Protein AF-A0A445H5F7-F1 (afdb_monomer)

Radius of gyration: 18.72 Å; Cα contacts (8 Å, |Δi|>4): 27; chains: 1; bounding box: 41×37×52 Å

Secondary structure (DSSP, 8-state):
----PPPHHHHHHHHHHHHHHHHHHT--HHHHHHHHTTS-SSS-HHHHHHHHHHHHHHHHHHHHHHHHHHHHHHHGGG--SSGGGG--SSHHHHHHHHHHHHHHHHHH--

pLDDT: mean 87.67, std 9.64, range [40.53, 96.12]

Foldseek 3Di:
DDPPDDDPVVVVVVVVVVVVVVVVVPPPVVVLVVQLVVDDPPPPSCVVSVVVVVVVVVVVVVVCCVVVVVQCVVQPPNRDPPNLVVDDPPPVVSVVVVVVVVVVVVVVPD

Mean predicted aligned error: 6.26 Å

Sequence (110 aa):
MTETKLPAEDKLLRVFIGLGNIALACTYATVIYDIMDTLKSHPSENKQMKRANVLGVTAMAILFLLCSGLGYAAFGDNTPGNILTGFTEPFWLVALGNGFIVIHMIGAYQ

Structure (mmCIF, N/CA/C/O backbone):
data_AF-A0A445H5F7-F1
#
_entry.id   AF-A0A445H5F7-F1
#
loop_
_atom_site.group_PDB
_atom_site.id
_atom_site.type_symbol
_atom_site.label_atom_id
_atom_site.label_alt_id
_atom_site.label_comp_id
_atom_site.label_asym_id
_atom_site.label_entity_id
_atom_site.label_seq_id
_atom_site.pdbx_PDB_ins_code
_atom_site.Cartn_x
_atom_site.Cartn_y
_atom_site.Cartn_z
_atom_site.occupancy
_atom_site.B_iso_or_equiv
_atom_site.auth_seq_id
_atom_site.auth_comp_id
_atom_site.auth_asym_id
_atom_site.auth_atom_id
_atom_site.pdbx_PDB_model_num
ATOM 1 N N . MET A 1 1 ? 19.176 1.677 -26.289 1.00 40.53 1 MET A N 1
ATOM 2 C CA . MET A 1 1 ? 18.502 1.731 -24.976 1.00 40.53 1 MET A CA 1
ATOM 3 C C . MET A 1 1 ? 18.659 3.145 -24.449 1.00 40.53 1 MET A C 1
ATOM 5 O O . MET A 1 1 ? 19.674 3.465 -23.852 1.00 40.53 1 MET A O 1
ATOM 9 N N . THR A 1 2 ? 17.736 4.026 -24.812 1.00 41.97 2 THR A N 1
ATOM 10 C CA . THR A 1 2 ? 17.725 5.428 -24.388 1.00 41.97 2 THR A CA 1
ATOM 11 C C . THR A 1 2 ? 16.964 5.505 -23.070 1.00 41.97 2 THR A C 1
ATOM 13 O O . THR A 1 2 ? 15.775 5.204 -23.042 1.00 41.97 2 THR A O 1
ATOM 16 N N . GLU A 1 3 ? 17.638 5.877 -21.979 1.00 50.19 3 GLU A N 1
ATOM 17 C CA . GLU A 1 3 ? 16.968 6.318 -20.752 1.00 50.19 3 GLU A CA 1
ATOM 18 C C . GLU A 1 3 ? 16.185 7.602 -21.055 1.00 50.19 3 GLU A C 1
ATOM 20 O O . GLU A 1 3 ? 16.704 8.716 -20.959 1.00 50.19 3 GLU A 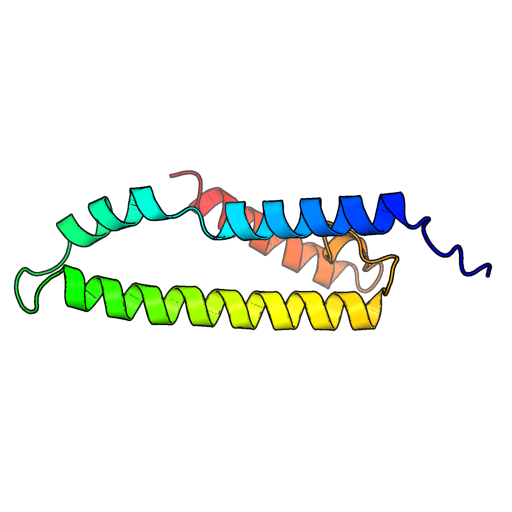O 1
ATOM 25 N N . THR A 1 4 ? 14.929 7.470 -21.472 1.00 56.12 4 THR A N 1
ATOM 26 C CA . THR A 1 4 ? 14.018 8.608 -21.577 1.00 56.12 4 THR A CA 1
ATOM 27 C C . THR A 1 4 ? 13.609 9.015 -20.168 1.00 56.12 4 THR A C 1
ATOM 29 O O . THR A 1 4 ? 12.644 8.490 -19.614 1.00 56.12 4 THR A O 1
ATOM 32 N N . LYS A 1 5 ? 14.365 9.937 -19.563 1.00 64.00 5 LYS A N 1
ATOM 33 C CA . LYS A 1 5 ? 13.941 10.624 -18.340 1.00 64.00 5 LYS A CA 1
ATOM 34 C C . LYS A 1 5 ? 12.583 11.273 -18.603 1.00 64.00 5 LYS A C 1
ATOM 36 O O . LYS A 1 5 ? 12.474 12.115 -19.489 1.00 64.00 5 LYS A O 1
ATOM 41 N N . LEU A 1 6 ? 11.566 10.869 -17.842 1.00 72.62 6 LEU A N 1
ATOM 42 C CA . LEU A 1 6 ? 10.246 11.497 -17.900 1.00 72.62 6 LEU A CA 1
ATOM 43 C C . LEU A 1 6 ? 10.376 12.998 -17.603 1.00 72.62 6 LEU A C 1
ATOM 45 O O . LEU A 1 6 ? 11.144 13.357 -16.696 1.00 72.62 6 LEU A O 1
ATOM 49 N N . PRO A 1 7 ? 9.642 13.860 -18.325 1.00 84.38 7 PRO A N 1
ATOM 50 C CA . PRO A 1 7 ? 9.642 15.288 -18.057 1.00 84.38 7 PRO A CA 1
ATOM 51 C C . PRO A 1 7 ? 9.084 15.568 -16.650 1.00 84.38 7 PRO A C 1
ATOM 53 O O . PRO A 1 7 ? 8.383 14.746 -16.049 1.00 84.38 7 PRO A O 1
ATOM 56 N N . ALA A 1 8 ? 9.476 16.700 -16.066 1.00 86.44 8 ALA A N 1
ATOM 57 C CA . ALA A 1 8 ? 9.227 16.985 -14.652 1.00 86.44 8 ALA A CA 1
ATOM 58 C C . ALA A 1 8 ? 7.725 17.070 -14.329 1.00 86.44 8 ALA A C 1
ATOM 60 O O . ALA A 1 8 ? 7.296 16.603 -13.272 1.00 86.44 8 ALA A O 1
ATOM 61 N N . GLU A 1 9 ? 6.926 17.601 -15.254 1.00 89.62 9 GLU A N 1
ATOM 62 C CA . GLU A 1 9 ? 5.469 17.656 -15.163 1.00 89.62 9 GLU A CA 1
ATOM 63 C C . GLU A 1 9 ? 4.831 16.264 -15.062 1.00 89.62 9 GLU A C 1
ATOM 65 O O . GLU A 1 9 ? 3.975 16.050 -14.204 1.00 89.62 9 GLU A O 1
ATOM 70 N N . ASP A 1 10 ? 5.309 15.286 -15.833 1.00 87.56 10 ASP A N 1
ATOM 71 C CA . ASP A 1 10 ? 4.795 13.914 -15.794 1.00 87.56 10 ASP A CA 1
ATOM 72 C C . ASP A 1 10 ? 5.123 13.238 -14.466 1.00 87.56 10 ASP A C 1
ATOM 74 O O . ASP A 1 10 ? 4.304 12.502 -13.912 1.00 87.56 10 ASP A O 1
ATOM 78 N N . LYS A 1 11 ? 6.316 13.500 -13.918 1.00 85.44 11 LYS A N 1
ATOM 79 C CA . LYS A 1 11 ? 6.701 12.989 -12.596 1.00 85.44 11 LYS A CA 1
ATOM 80 C C . LYS A 1 11 ? 5.804 13.565 -11.503 1.00 85.44 11 LYS A C 1
ATOM 82 O O . LYS A 1 11 ? 5.334 12.810 -10.655 1.00 85.44 11 LYS A O 1
ATOM 87 N N . LEU A 1 12 ? 5.518 14.867 -11.546 1.00 92.62 12 LEU A N 1
ATOM 88 C CA . LEU A 1 12 ? 4.607 15.518 -10.599 1.00 92.62 12 LEU A CA 1
ATOM 89 C C . LEU A 1 12 ? 3.189 14.948 -10.697 1.00 92.62 12 LEU A C 1
ATOM 91 O O . LEU A 1 12 ? 2.604 14.582 -9.679 1.00 92.62 12 LEU A O 1
ATOM 95 N N . LEU A 1 13 ? 2.656 14.798 -11.911 1.00 92.12 13 LEU A N 1
ATOM 96 C CA . LEU A 1 13 ? 1.338 14.198 -12.127 1.00 92.12 13 LEU A CA 1
ATOM 97 C C . LEU A 1 13 ? 1.276 12.753 -11.617 1.00 92.12 13 LEU A C 1
ATOM 99 O O . LEU A 1 13 ? 0.317 12.384 -10.941 1.00 92.12 13 LEU A O 1
ATOM 103 N N . ARG A 1 14 ? 2.317 11.947 -11.857 1.00 88.56 14 ARG A N 1
ATOM 104 C CA . ARG A 1 14 ? 2.409 10.573 -11.334 1.00 88.56 14 ARG A CA 1
ATOM 105 C C . ARG A 1 14 ? 2.433 10.524 -9.807 1.00 88.56 14 ARG A C 1
ATOM 107 O O . ARG A 1 14 ? 1.831 9.618 -9.237 1.00 88.56 14 ARG A O 1
ATOM 114 N N . VAL A 1 15 ? 3.058 11.498 -9.141 1.00 91.12 15 VAL A N 1
ATOM 115 C CA . VAL A 1 15 ? 2.994 11.618 -7.674 1.00 91.12 15 VAL A CA 1
ATOM 116 C C . VAL A 1 15 ? 1.557 11.868 -7.215 1.00 91.12 15 VAL A C 1
ATOM 118 O O . VAL A 1 15 ? 1.089 11.180 -6.311 1.00 91.12 15 VAL A O 1
ATOM 121 N N . PHE A 1 16 ? 0.821 12.779 -7.859 1.00 94.75 16 PHE A N 1
ATOM 122 C CA . PHE A 1 16 ? -0.588 13.022 -7.521 1.00 94.75 16 PHE A CA 1
ATOM 123 C C . PHE A 1 16 ? -1.479 11.801 -7.770 1.00 94.75 16 PHE A C 1
ATOM 125 O O . PHE A 1 16 ? -2.324 11.492 -6.933 1.00 94.75 16 PHE A O 1
ATOM 132 N N . ILE A 1 17 ? -1.262 11.072 -8.868 1.00 92.75 17 ILE A N 1
ATOM 133 C CA . ILE A 1 17 ? -1.960 9.806 -9.141 1.00 92.75 17 ILE A CA 1
ATOM 134 C C . ILE A 1 17 ? -1.661 8.786 -8.035 1.00 92.75 17 ILE A C 1
ATOM 136 O O . ILE A 1 17 ? -2.579 8.160 -7.510 1.00 92.75 17 ILE A O 1
ATOM 140 N N . GLY A 1 18 ? -0.394 8.657 -7.632 1.00 91.25 18 GLY A N 1
ATOM 141 C CA . GLY A 1 18 ? 0.008 7.795 -6.520 1.00 91.25 18 GLY A CA 1
ATOM 142 C C . GLY A 1 18 ? -0.692 8.163 -5.209 1.00 91.25 18 GLY A C 1
ATOM 143 O O . GLY A 1 18 ? -1.237 7.290 -4.538 1.00 91.25 18 GLY A O 1
ATOM 144 N N . LEU A 1 19 ? -0.753 9.456 -4.875 1.00 92.94 19 LEU A N 1
ATOM 145 C CA . LEU A 1 19 ? -1.475 9.950 -3.698 1.00 92.94 19 LEU A CA 1
ATOM 146 C C . LEU A 1 19 ? -2.980 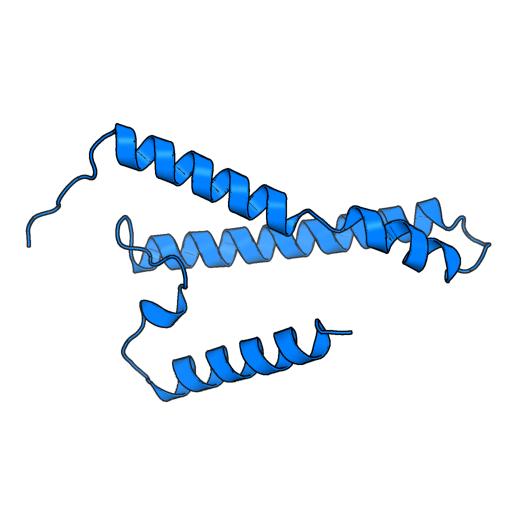9.659 -3.776 1.00 92.94 19 LEU A C 1
ATOM 148 O O . LEU A 1 19 ? -3.566 9.233 -2.782 1.00 92.94 19 LEU A O 1
ATOM 152 N N . GLY A 1 20 ? -3.594 9.833 -4.950 1.00 93.94 20 GLY A N 1
ATOM 153 C CA . GLY A 1 20 ? -4.997 9.491 -5.191 1.00 93.94 20 GLY A CA 1
ATOM 154 C C . GLY A 1 20 ? -5.282 8.003 -4.976 1.00 93.94 20 GLY A C 1
ATOM 155 O O . GLY A 1 20 ? -6.250 7.654 -4.302 1.00 93.94 20 GLY A O 1
ATOM 156 N N . ASN A 1 21 ? -4.397 7.126 -5.457 1.00 91.12 21 ASN A N 1
ATOM 157 C CA . ASN A 1 21 ? -4.510 5.681 -5.250 1.00 91.12 21 ASN A CA 1
ATOM 158 C C . ASN A 1 21 ? -4.406 5.300 -3.764 1.00 91.12 21 ASN A C 1
ATOM 160 O O . ASN A 1 21 ? -5.175 4.464 -3.292 1.00 91.12 21 ASN A O 1
ATOM 164 N N . ILE A 1 22 ? -3.502 5.935 -3.006 1.00 90.81 22 ILE A N 1
ATOM 165 C CA . ILE A 1 22 ? -3.387 5.718 -1.553 1.00 90.81 22 ILE A CA 1
ATOM 166 C C . ILE A 1 22 ? -4.656 6.193 -0.834 1.00 90.81 22 ILE A C 1
ATOM 168 O O . ILE A 1 22 ? -5.174 5.487 0.031 1.00 90.81 22 ILE A O 1
ATOM 172 N N . ALA A 1 23 ? -5.177 7.370 -1.193 1.00 91.62 23 ALA A N 1
ATOM 173 C CA . ALA A 1 23 ? -6.402 7.905 -0.603 1.00 91.62 23 ALA A CA 1
ATOM 174 C C . ALA A 1 23 ? -7.605 6.980 -0.851 1.00 91.62 23 ALA A C 1
ATOM 176 O O . ALA A 1 23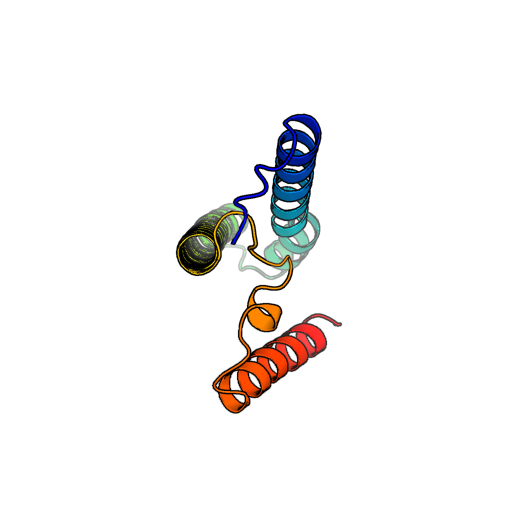 ? -8.353 6.682 0.081 1.00 91.62 23 ALA A O 1
ATOM 177 N N . LEU A 1 24 ? -7.746 6.465 -2.078 1.00 88.88 24 LEU A N 1
ATOM 178 C CA . LEU A 1 24 ? -8.791 5.504 -2.424 1.00 88.88 24 LEU A CA 1
ATOM 179 C C . LEU A 1 24 ? -8.659 4.211 -1.609 1.00 88.88 24 LEU A C 1
ATOM 181 O O . LEU A 1 24 ? -9.646 3.746 -1.046 1.00 88.88 24 LEU A O 1
ATOM 185 N N . ALA A 1 25 ? -7.445 3.671 -1.467 1.00 88.56 25 ALA A N 1
ATOM 186 C CA . ALA A 1 25 ? -7.214 2.449 -0.695 1.00 88.56 25 ALA A CA 1
ATOM 187 C C . ALA A 1 25 ? -7.527 2.600 0.807 1.00 88.56 25 ALA A C 1
ATOM 189 O O . ALA A 1 25 ? -7.890 1.632 1.470 1.00 88.56 25 ALA A O 1
ATOM 190 N N . CYS A 1 26 ? -7.435 3.816 1.350 1.00 87.31 26 CYS A N 1
ATOM 191 C CA . CYS A 1 26 ? -7.803 4.124 2.733 1.00 87.31 26 CYS A CA 1
ATOM 192 C C . CYS A 1 26 ? -9.304 4.422 2.926 1.00 87.31 26 CYS A C 1
ATOM 194 O O . CYS A 1 26 ? -9.717 4.786 4.030 1.00 87.31 26 CYS A O 1
ATOM 196 N N . THR A 1 27 ? -10.135 4.276 1.891 1.00 87.69 27 THR A N 1
ATOM 197 C CA . THR A 1 27 ? -11.577 4.542 1.972 1.00 87.69 27 THR A CA 1
ATOM 198 C C . THR A 1 27 ? -12.327 3.309 2.482 1.00 87.69 27 THR A C 1
ATOM 200 O O . THR A 1 27 ? -12.818 2.498 1.709 1.00 87.69 27 THR A O 1
ATOM 203 N N . TYR A 1 28 ? -12.422 3.167 3.805 1.00 84.19 28 TYR A N 1
ATOM 204 C CA . TYR A 1 28 ? -13.215 2.112 4.468 1.00 84.19 28 TYR A CA 1
ATOM 205 C C . TYR A 1 28 ? -14.079 2.651 5.620 1.00 84.19 28 TYR A C 1
ATOM 207 O O . TYR A 1 28 ? -14.703 1.884 6.349 1.00 84.19 28 TYR A O 1
ATOM 215 N N . ALA A 1 29 ? -14.124 3.977 5.793 1.00 82.06 29 ALA A N 1
ATOM 216 C CA . ALA A 1 29 ? -14.754 4.633 6.938 1.00 82.06 29 ALA A CA 1
ATOM 217 C C . ALA A 1 29 ? -16.249 4.313 7.093 1.00 82.06 29 ALA A C 1
ATOM 219 O O . ALA A 1 29 ? -16.736 4.240 8.217 1.00 82.06 29 ALA A O 1
ATOM 220 N N . THR A 1 30 ? -16.963 4.095 5.985 1.00 83.62 30 THR A N 1
ATOM 221 C CA . THR A 1 30 ? -18.390 3.742 5.997 1.00 83.62 30 THR A CA 1
ATOM 222 C C . THR A 1 30 ? -18.630 2.386 6.658 1.00 83.62 30 THR A C 1
ATOM 224 O O . THR A 1 30 ? -19.503 2.271 7.507 1.00 83.62 30 THR A O 1
ATOM 227 N N . VAL A 1 31 ? -17.781 1.401 6.362 1.00 88.62 31 VAL A N 1
ATOM 228 C CA . VAL A 1 31 ? -17.894 0.024 6.870 1.00 88.62 31 VAL A CA 1
ATOM 229 C C . VAL A 1 31 ? -17.514 -0.081 8.355 1.00 88.62 31 VAL A C 1
ATOM 231 O O . VAL A 1 31 ? -17.932 -1.007 9.043 1.00 88.62 31 VAL A O 1
ATOM 234 N N . ILE A 1 32 ? -16.740 0.871 8.896 1.00 88.81 32 ILE A N 1
ATOM 235 C CA . ILE A 1 32 ? -16.335 0.852 10.315 1.00 88.81 32 ILE A CA 1
ATOM 236 C C . ILE A 1 32 ? -17.557 0.869 11.239 1.00 88.81 32 ILE A C 1
ATOM 238 O O . ILE A 1 32 ? -17.542 0.174 12.253 1.00 88.81 32 ILE A O 1
ATOM 242 N N . TYR A 1 33 ? -18.585 1.656 10.908 1.00 88.94 33 TYR A N 1
ATOM 243 C CA . TYR A 1 33 ? -19.795 1.766 11.725 1.00 88.94 33 TYR A CA 1
ATOM 244 C C . TYR A 1 33 ? -20.594 0.464 11.720 1.00 88.94 33 TYR A C 1
ATOM 246 O O . TYR A 1 33 ? -20.886 -0.054 12.794 1.00 88.94 33 TYR A O 1
ATOM 254 N N . ASP A 1 34 ? -20.799 -0.131 10.546 1.00 90.94 34 ASP A N 1
ATOM 255 C CA . ASP A 1 34 ? -21.486 -1.420 10.423 1.00 90.94 34 ASP A CA 1
ATOM 256 C C . ASP A 1 34 ? -20.760 -2.530 11.199 1.00 90.94 34 ASP A C 1
ATOM 258 O O . ASP A 1 34 ? -21.390 -3.358 11.851 1.00 90.94 34 ASP A O 1
ATOM 262 N N . ILE A 1 35 ? -19.419 -2.537 11.192 1.00 90.81 35 ILE A N 1
ATOM 263 C CA . ILE 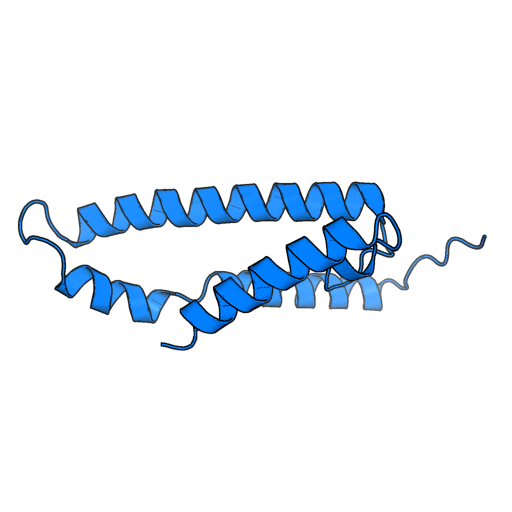A 1 35 ? -18.650 -3.500 11.991 1.00 90.81 35 ILE A CA 1
ATOM 264 C C . ILE A 1 35 ? -18.812 -3.215 13.490 1.00 90.81 35 ILE A C 1
ATOM 266 O O . ILE A 1 35 ? -18.981 -4.166 14.255 1.00 90.81 35 ILE A O 1
ATOM 270 N N . MET A 1 36 ? -18.768 -1.948 13.928 1.00 91.19 36 MET A N 1
ATOM 271 C CA . MET A 1 36 ? -18.955 -1.590 15.345 1.00 91.19 36 MET A CA 1
ATOM 272 C C . MET A 1 36 ? -20.278 -2.108 15.893 1.00 91.19 36 MET A C 1
ATOM 274 O O . MET A 1 36 ? -20.272 -2.682 16.979 1.00 91.19 36 MET A O 1
ATOM 278 N N . ASP A 1 37 ? -21.351 -2.002 15.110 1.00 91.56 37 ASP A N 1
ATOM 279 C CA . ASP A 1 37 ? -22.693 -2.443 15.498 1.00 91.56 37 ASP A CA 1
ATOM 280 C C . ASP A 1 37 ? -22.794 -3.969 15.706 1.00 91.56 37 ASP A C 1
ATOM 282 O O . ASP A 1 37 ? -23.722 -4.457 16.352 1.00 91.56 37 ASP A O 1
ATOM 286 N N . THR A 1 38 ? -21.824 -4.747 15.206 1.00 92.81 38 THR A N 1
ATOM 287 C CA . THR A 1 38 ? -21.753 -6.208 15.413 1.00 92.81 38 THR A CA 1
ATOM 288 C C . THR A 1 38 ? -20.883 -6.631 16.598 1.00 92.81 38 THR A C 1
ATOM 290 O O . THR A 1 38 ? -20.866 -7.809 16.976 1.00 92.81 38 THR A O 1
ATOM 293 N N . LEU A 1 39 ? -20.119 -5.707 17.186 1.00 93.12 39 LEU A N 1
ATOM 294 C CA . LEU A 1 39 ? -19.190 -6.023 18.263 1.00 93.12 39 LEU A CA 1
ATOM 295 C C . LEU A 1 39 ? -19.909 -6.177 19.607 1.00 93.12 39 LEU A C 1
ATOM 297 O O . LEU A 1 39 ? -20.983 -5.648 19.861 1.00 93.12 39 LEU A O 1
ATOM 301 N N . LYS A 1 40 ? -19.287 -6.928 20.520 1.00 87.94 40 LYS A N 1
ATOM 302 C CA . LYS A 1 40 ? -19.795 -7.042 21.892 1.00 87.94 40 LYS A CA 1
ATOM 303 C C . LYS A 1 40 ? -19.639 -5.704 22.611 1.00 87.94 40 LYS A C 1
ATOM 305 O O . LYS A 1 40 ? -18.562 -5.115 22.564 1.00 87.94 40 LYS A O 1
ATOM 310 N N . SER A 1 41 ? -20.647 -5.325 23.394 1.00 84.94 41 SER A N 1
ATOM 311 C CA . SER A 1 41 ? -20.661 -4.084 24.183 1.00 84.94 41 SER A CA 1
ATOM 312 C C . SER A 1 41 ? -19.537 -3.982 25.226 1.00 84.94 41 SER A C 1
ATOM 314 O O . SER A 1 41 ? -19.174 -2.881 25.646 1.00 84.94 41 SER A O 1
ATOM 316 N N . HIS A 1 42 ? -18.959 -5.116 25.644 1.00 86.31 42 HIS A N 1
ATOM 317 C CA . HIS A 1 42 ? -17.833 -5.157 26.572 1.00 86.31 42 HIS A CA 1
ATOM 318 C C . HIS A 1 42 ? -16.668 -6.003 26.022 1.00 86.31 42 HIS A C 1
ATOM 320 O O . HIS A 1 42 ? -16.861 -7.193 25.755 1.00 86.31 42 HIS A O 1
ATOM 326 N N . PRO A 1 43 ? -15.433 -5.463 25.924 1.00 84.12 43 PRO A N 1
ATOM 327 C CA . PRO A 1 43 ? -15.039 -4.061 26.144 1.00 84.12 43 PRO A CA 1
ATOM 328 C C . PRO A 1 43 ? -15.626 -3.124 25.072 1.00 84.12 43 PRO A C 1
ATOM 330 O O . PRO A 1 43 ? -16.125 -3.599 24.065 1.00 84.12 43 PRO A O 1
ATOM 333 N N . SER A 1 44 ? -15.539 -1.803 25.253 1.00 90.94 44 SER A N 1
ATOM 334 C CA . SER A 1 44 ? -16.155 -0.840 24.325 1.00 90.94 44 SER A CA 1
ATOM 335 C C . SER A 1 44 ? -15.789 -1.084 22.851 1.00 90.94 44 SER A C 1
ATOM 337 O O . SER A 1 44 ? -14.622 -1.302 22.507 1.00 90.94 44 SER A O 1
ATOM 339 N N . GLU A 1 45 ? -16.789 -1.020 21.974 1.00 89.88 45 GLU A N 1
ATOM 340 C CA . GLU A 1 45 ? -16.684 -1.309 20.534 1.00 89.88 45 GLU A CA 1
ATOM 341 C C . GLU A 1 45 ? -15.622 -0.426 19.870 1.00 89.88 45 GLU A C 1
ATOM 343 O O . GLU A 1 45 ? -14.765 -0.916 19.137 1.00 89.88 45 GLU A O 1
ATOM 348 N N . ASN A 1 46 ? -15.559 0.854 20.253 1.00 88.62 46 ASN A N 1
ATOM 349 C CA . ASN A 1 46 ? -14.536 1.792 19.785 1.00 88.62 46 ASN A CA 1
ATOM 350 C C . ASN A 1 46 ? -13.095 1.343 20.103 1.00 88.62 46 ASN A C 1
ATOM 352 O O . ASN A 1 46 ? -12.171 1.613 19.337 1.00 88.62 46 ASN A O 1
ATOM 356 N N . LYS A 1 47 ? -12.871 0.634 21.215 1.00 90.38 47 LYS A N 1
ATOM 357 C CA . LYS A 1 47 ? -11.550 0.165 21.644 1.00 90.38 47 LYS A CA 1
ATOM 358 C C . LYS A 1 47 ? -11.161 -1.090 20.879 1.00 90.38 47 LYS A C 1
ATOM 360 O O . LYS A 1 47 ? -9.991 -1.243 20.525 1.00 90.38 47 LYS A O 1
ATOM 365 N N . GLN A 1 48 ? -12.132 -1.964 20.627 1.00 93.31 48 GLN A N 1
ATOM 366 C CA . GLN A 1 48 ? -11.961 -3.147 19.789 1.00 93.31 48 GLN A CA 1
ATOM 367 C C . GLN A 1 48 ? -11.680 -2.733 18.340 1.00 93.31 48 GLN A C 1
ATOM 369 O O . GLN A 1 48 ? -10.634 -3.100 17.802 1.00 93.31 48 GLN A O 1
ATOM 374 N N . MET A 1 49 ? -12.512 -1.860 17.764 1.00 93.44 49 MET A N 1
ATOM 375 C CA . MET A 1 49 ? -12.306 -1.345 16.412 1.00 93.44 49 MET A CA 1
ATOM 376 C C . MET A 1 49 ? -11.027 -0.551 16.261 1.00 93.44 49 MET A C 1
ATOM 378 O O . MET A 1 49 ? -10.326 -0.745 15.279 1.00 93.44 49 MET A O 1
ATOM 382 N N . LYS A 1 50 ? -10.645 0.292 17.226 1.00 91.50 50 LYS A N 1
ATOM 383 C CA . LYS A 1 50 ? -9.370 1.017 17.138 1.00 91.50 50 LYS A CA 1
ATOM 384 C C . LYS A 1 50 ? -8.181 0.060 17.027 1.00 91.50 50 LYS A C 1
ATOM 386 O O . LYS A 1 50 ? -7.265 0.321 16.255 1.00 91.50 50 LYS A O 1
ATOM 391 N N . ARG A 1 51 ? -8.183 -1.042 17.785 1.00 92.12 51 ARG A N 1
ATOM 392 C CA . ARG A 1 51 ? -7.123 -2.061 17.709 1.00 92.12 51 ARG A CA 1
ATOM 393 C C . ARG A 1 51 ? -7.136 -2.786 16.369 1.00 92.12 51 ARG A C 1
ATOM 395 O O . ARG A 1 51 ? -6.079 -2.901 15.756 1.00 92.12 51 ARG A O 1
ATOM 402 N N . ALA A 1 52 ? -8.310 -3.228 15.921 1.00 92.50 52 ALA A N 1
ATOM 403 C CA . ALA A 1 52 ? -8.471 -3.869 14.619 1.00 92.50 52 ALA A CA 1
ATOM 404 C C . ALA A 1 52 ? -8.007 -2.942 13.486 1.00 92.50 52 ALA A C 1
ATOM 406 O O . ALA A 1 52 ? -7.238 -3.359 12.626 1.00 92.50 52 ALA A O 1
ATOM 407 N N . ASN A 1 53 ? -8.383 -1.665 13.552 1.00 93.19 53 ASN A N 1
ATOM 408 C CA . ASN A 1 53 ? -8.031 -0.664 12.561 1.00 93.19 53 ASN A CA 1
ATOM 409 C C . ASN A 1 53 ? -6.527 -0.399 12.501 1.00 93.19 53 ASN A C 1
ATOM 411 O O . ASN A 1 53 ? -5.942 -0.408 11.425 1.00 93.19 53 ASN A O 1
ATOM 415 N N . VAL A 1 54 ? -5.881 -0.196 13.654 1.00 94.31 54 VAL A N 1
ATOM 416 C CA . VAL A 1 54 ? -4.427 0.014 13.701 1.00 94.31 54 VAL A CA 1
ATOM 417 C C . VAL A 1 54 ? -3.700 -1.186 13.099 1.00 94.31 54 VAL A C 1
ATOM 419 O O . VAL A 1 54 ? -2.845 -1.002 12.241 1.00 94.31 54 VAL A O 1
ATOM 422 N N . LEU A 1 55 ? -4.071 -2.411 13.482 1.00 95.38 55 LEU A N 1
ATOM 423 C CA . LEU A 1 55 ? -3.451 -3.617 12.929 1.00 95.38 55 LEU A CA 1
ATOM 424 C C . LEU A 1 55 ? -3.691 -3.752 11.420 1.00 95.38 55 LEU A C 1
ATOM 426 O O . LEU A 1 55 ? -2.743 -4.004 10.679 1.00 95.38 55 LEU A O 1
ATOM 430 N N . GLY A 1 56 ? -4.930 -3.547 10.966 1.00 93.25 56 GLY A N 1
ATOM 431 C CA . GLY A 1 56 ? -5.305 -3.659 9.557 1.00 93.25 56 GLY A CA 1
ATOM 432 C C . GLY A 1 56 ? -4.587 -2.639 8.676 1.00 93.25 56 GLY A C 1
ATOM 433 O O . GLY A 1 56 ? -3.948 -3.011 7.695 1.00 93.25 56 GLY A O 1
ATOM 434 N N . VAL A 1 57 ? -4.614 -1.361 9.061 1.00 92.44 57 VAL A N 1
ATOM 435 C CA . VAL A 1 57 ? -3.965 -0.280 8.303 1.00 92.44 57 VAL A CA 1
ATOM 436 C C . VAL A 1 57 ? -2.448 -0.432 8.310 1.00 92.44 57 VAL A C 1
ATOM 438 O O . VAL A 1 57 ? -1.816 -0.240 7.273 1.00 92.44 57 VAL A O 1
ATOM 441 N N . THR A 1 58 ? -1.840 -0.810 9.440 1.00 94.69 58 THR A N 1
ATOM 442 C CA . THR A 1 58 ? -0.392 -1.050 9.495 1.00 94.69 58 THR A CA 1
ATOM 443 C C . THR A 1 58 ? 0.015 -2.223 8.604 1.00 94.69 58 THR A C 1
ATOM 445 O O . THR A 1 58 ? 0.978 -2.095 7.850 1.00 94.69 58 THR A O 1
ATOM 448 N N . ALA A 1 59 ? -0.724 -3.336 8.631 1.00 95.38 59 ALA A N 1
ATOM 449 C CA . ALA A 1 59 ? -0.454 -4.476 7.756 1.00 95.38 59 ALA A CA 1
ATOM 450 C C . ALA A 1 59 ? -0.593 -4.101 6.269 1.00 95.38 59 ALA A C 1
ATOM 452 O O . ALA A 1 59 ? 0.309 -4.387 5.482 1.00 95.38 59 ALA A O 1
ATOM 453 N N . MET A 1 60 ? -1.669 -3.397 5.900 1.00 93.75 60 MET A N 1
ATOM 454 C CA . MET A 1 60 ? -1.887 -2.894 4.540 1.00 93.75 60 MET A CA 1
ATOM 455 C C . MET A 1 60 ? -0.739 -1.986 4.081 1.00 93.75 60 MET A C 1
ATOM 457 O O . MET A 1 60 ? -0.191 -2.187 3.000 1.00 93.75 60 MET A O 1
ATOM 461 N N . ALA A 1 61 ? -0.331 -1.026 4.914 1.00 93.56 61 ALA A N 1
ATOM 462 C CA . ALA A 1 61 ? 0.745 -0.095 4.590 1.00 93.56 61 ALA A CA 1
ATOM 463 C C . ALA A 1 61 ? 2.081 -0.816 4.356 1.00 93.56 61 ALA A C 1
ATOM 465 O O . ALA A 1 61 ? 2.770 -0.524 3.381 1.00 93.56 61 ALA A O 1
ATOM 466 N N . ILE A 1 62 ? 2.431 -1.786 5.209 1.00 96.12 62 ILE A N 1
ATOM 467 C CA . ILE A 1 62 ? 3.655 -2.583 5.048 1.00 96.12 62 ILE A CA 1
ATOM 468 C C . ILE A 1 62 ? 3.607 -3.372 3.738 1.00 96.12 62 ILE A C 1
ATOM 470 O O . ILE A 1 62 ? 4.560 -3.318 2.963 1.00 96.12 62 ILE A O 1
ATOM 474 N N . LEU A 1 63 ? 2.502 -4.066 3.455 1.00 93.50 63 LEU A N 1
ATOM 475 C CA . LEU A 1 63 ? 2.358 -4.847 2.225 1.00 93.50 63 LEU A CA 1
ATOM 476 C C . LEU A 1 63 ? 2.448 -3.968 0.973 1.00 93.50 63 LEU A C 1
ATOM 478 O O . LEU A 1 63 ? 3.136 -4.332 0.019 1.00 93.50 63 LEU A O 1
ATOM 482 N N . PHE A 1 64 ? 1.816 -2.794 0.984 1.00 91.50 64 PHE A N 1
ATOM 483 C CA . PHE A 1 64 ? 1.876 -1.853 -0.134 1.00 91.50 64 PHE A CA 1
ATOM 484 C C . PHE A 1 64 ? 3.268 -1.269 -0.329 1.00 91.50 64 PHE A C 1
ATOM 486 O O . PHE A 1 64 ? 3.728 -1.201 -1.467 1.00 91.50 64 PHE A O 1
ATOM 493 N N . LEU A 1 65 ? 3.965 -0.891 0.744 1.00 92.56 65 LEU A N 1
ATOM 494 C CA . LEU A 1 65 ? 5.337 -0.391 0.655 1.00 92.56 65 LEU A CA 1
ATOM 495 C C . LEU A 1 65 ? 6.300 -1.465 0.147 1.00 92.56 65 LEU A C 1
ATOM 497 O O . LEU A 1 65 ? 7.131 -1.168 -0.707 1.00 92.56 65 LEU A O 1
ATOM 501 N N . LEU A 1 66 ? 6.166 -2.709 0.615 1.00 93.88 66 LEU A N 1
ATOM 502 C CA . LEU A 1 66 ? 6.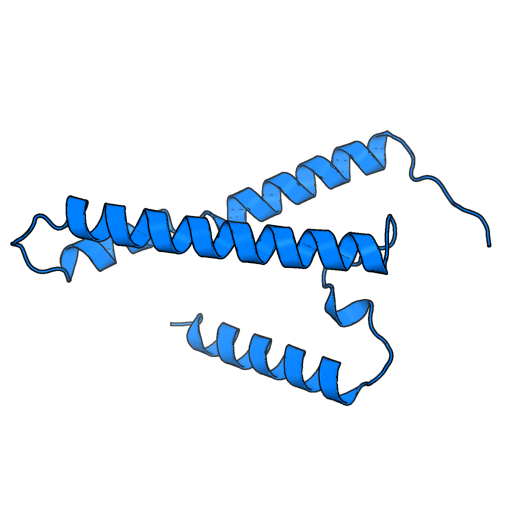982 -3.824 0.134 1.00 93.88 66 LEU A CA 1
ATOM 503 C C . LEU A 1 66 ? 6.712 -4.108 -1.346 1.00 93.88 66 LEU A C 1
ATOM 505 O O . LEU A 1 66 ? 7.653 -4.164 -2.131 1.00 93.88 66 LEU A O 1
ATOM 509 N N . CYS A 1 67 ? 5.445 -4.227 -1.748 1.00 90.44 67 CYS A N 1
ATOM 510 C CA . CYS A 1 67 ? 5.074 -4.472 -3.142 1.00 90.44 67 CYS A CA 1
ATOM 511 C C . CYS A 1 67 ? 5.532 -3.330 -4.063 1.00 90.44 67 CYS A C 1
ATOM 513 O O . CYS A 1 67 ? 6.146 -3.577 -5.099 1.00 90.44 67 CYS A O 1
ATOM 515 N N . SER A 1 68 ? 5.310 -2.078 -3.653 1.00 89.81 68 SER A N 1
ATOM 516 C CA . SER A 1 68 ? 5.714 -0.895 -4.423 1.00 89.81 68 SER A CA 1
ATOM 517 C C . SER A 1 68 ? 7.232 -0.774 -4.519 1.00 89.81 68 SER A C 1
ATOM 519 O O . SER A 1 68 ? 7.757 -0.496 -5.592 1.00 89.81 68 SER A O 1
ATOM 521 N N . GLY A 1 69 ? 7.949 -1.017 -3.416 1.00 92.12 69 GLY A N 1
ATOM 522 C CA . GLY A 1 69 ? 9.408 -0.985 -3.377 1.00 92.12 69 GLY A CA 1
ATOM 523 C C . GLY A 1 69 ? 10.035 -2.074 -4.244 1.00 92.12 69 GLY A C 1
ATOM 524 O O . GLY A 1 69 ? 10.937 -1.785 -5.023 1.00 92.12 69 GLY A O 1
ATOM 525 N N . LEU A 1 70 ? 9.523 -3.307 -4.166 1.00 92.12 70 LEU A N 1
ATOM 526 C CA . LEU A 1 70 ? 9.980 -4.417 -5.006 1.00 92.12 70 LEU A CA 1
ATOM 527 C C . LEU A 1 70 ? 9.636 -4.196 -6.484 1.00 92.12 70 LEU A C 1
ATOM 529 O O . LEU A 1 70 ? 10.478 -4.439 -7.344 1.00 92.12 70 LEU A O 1
ATOM 533 N N . GLY A 1 71 ? 8.438 -3.690 -6.789 1.00 89.88 71 GLY A N 1
ATOM 534 C CA . GLY A 1 71 ? 8.038 -3.351 -8.155 1.00 89.88 71 GLY A CA 1
ATOM 535 C C . GLY A 1 71 ? 8.911 -2.259 -8.762 1.00 89.88 71 GLY A C 1
ATOM 536 O O . GLY A 1 71 ? 9.426 -2.424 -9.866 1.00 89.88 71 GLY A O 1
ATOM 537 N N . TYR A 1 72 ? 9.166 -1.189 -8.008 1.00 89.94 72 TYR A N 1
ATOM 538 C CA . TYR A 1 72 ? 10.073 -0.132 -8.442 1.00 89.94 72 TYR A CA 1
ATOM 539 C C . TYR A 1 72 ? 11.517 -0.631 -8.578 1.00 89.94 72 TYR A C 1
ATOM 541 O O . TYR A 1 72 ? 12.199 -0.262 -9.528 1.00 89.94 72 TYR A O 1
ATOM 549 N N . ALA A 1 73 ? 11.988 -1.510 -7.688 1.00 90.81 73 ALA A N 1
ATOM 550 C CA . ALA A 1 73 ? 13.312 -2.121 -7.810 1.00 90.81 73 ALA A CA 1
ATOM 551 C C . ALA A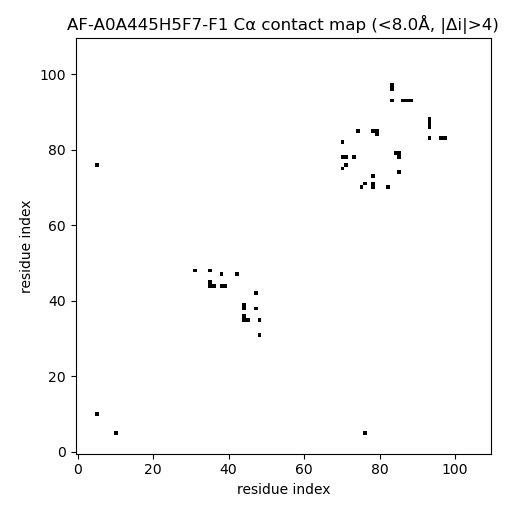 1 73 ? 13.446 -3.005 -9.065 1.00 90.81 73 ALA A C 1
ATOM 553 O O . ALA A 1 73 ? 14.532 -3.088 -9.633 1.00 90.81 73 ALA A O 1
ATOM 554 N N . ALA A 1 74 ? 12.358 -3.642 -9.509 1.00 88.44 74 ALA A N 1
ATOM 555 C CA . ALA A 1 74 ? 12.346 -4.495 -10.695 1.00 88.44 74 ALA A CA 1
ATOM 556 C C . ALA A 1 74 ? 12.210 -3.714 -12.017 1.00 88.44 74 ALA A C 1
ATOM 558 O O . ALA A 1 74 ? 12.835 -4.089 -13.007 1.00 88.44 74 ALA A O 1
ATOM 559 N N . PHE A 1 75 ? 11.409 -2.641 -12.049 1.00 86.88 75 PHE A N 1
ATOM 560 C CA . PHE A 1 75 ? 11.020 -1.960 -13.297 1.00 86.88 75 PHE A CA 1
ATOM 561 C C . PHE A 1 75 ? 11.405 -0.470 -13.376 1.00 86.88 75 PHE A C 1
ATOM 563 O O . PHE A 1 75 ? 11.352 0.124 -14.457 1.00 86.88 75 PHE A O 1
ATOM 570 N N . GLY A 1 76 ? 11.793 0.155 -12.262 1.00 87.88 76 GLY A N 1
ATOM 571 C CA . GLY A 1 76 ? 12.149 1.575 -12.184 1.00 87.88 76 GLY A CA 1
ATOM 572 C C . GLY A 1 76 ? 11.035 2.505 -12.676 1.00 87.88 76 GLY A C 1
ATOM 573 O O . GLY A 1 76 ? 9.850 2.282 -12.414 1.00 87.88 76 GLY A O 1
ATOM 574 N N . ASP A 1 77 ? 11.409 3.528 -13.454 1.00 85.56 77 ASP A N 1
ATOM 575 C CA . ASP A 1 77 ? 10.483 4.507 -14.057 1.00 85.56 77 ASP A CA 1
ATOM 576 C C . ASP A 1 77 ? 9.453 3.866 -15.026 1.00 85.56 77 ASP A C 1
ATOM 578 O O . ASP A 1 77 ? 8.439 4.493 -15.357 1.00 85.56 77 ASP A O 1
ATOM 582 N N . ASN A 1 78 ? 9.679 2.611 -15.443 1.00 85.25 78 ASN A N 1
ATOM 583 C CA . ASN A 1 78 ? 8.797 1.833 -16.319 1.00 85.25 78 ASN A CA 1
ATOM 584 C C . ASN A 1 78 ? 7.830 0.913 -15.553 1.00 85.25 78 ASN A C 1
ATOM 586 O O . ASN A 1 78 ? 7.205 0.047 -16.165 1.00 85.25 78 ASN A O 1
ATOM 590 N N . THR A 1 79 ? 7.704 1.069 -14.230 1.00 87.50 79 THR A N 1
ATOM 591 C CA . THR A 1 79 ? 6.767 0.270 -13.425 1.00 87.50 79 THR A CA 1
ATOM 592 C C . THR A 1 79 ? 5.331 0.448 -13.940 1.00 87.50 79 THR A C 1
ATOM 594 O O . THR A 1 79 ? 4.821 1.573 -13.943 1.00 87.50 79 THR A O 1
ATOM 597 N N . PRO A 1 80 ? 4.655 -0.630 -14.378 1.00 85.75 80 PRO A N 1
ATOM 598 C CA . PRO A 1 80 ? 3.279 -0.545 -14.850 1.00 85.75 80 PRO A CA 1
ATOM 599 C C . PRO A 1 80 ? 2.301 -0.347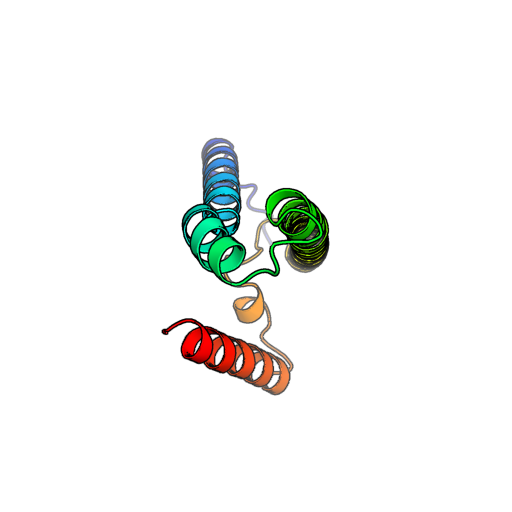 -13.686 1.00 85.75 80 PRO A C 1
ATOM 601 O O . PRO A 1 80 ? 2.543 -0.803 -12.570 1.00 85.75 80 PRO A O 1
ATOM 604 N N . GLY A 1 81 ? 1.156 0.290 -13.955 1.00 83.75 81 GLY A N 1
ATOM 605 C CA . GLY A 1 81 ? 0.116 0.519 -12.940 1.00 83.75 81 GLY A CA 1
ATOM 606 C C . GLY A 1 81 ? -0.483 -0.772 -12.367 1.00 83.75 81 GLY A C 1
ATOM 607 O O . GLY A 1 81 ? -0.836 -0.820 -11.193 1.00 83.75 81 GLY A O 1
ATOM 608 N N . ASN A 1 82 ? -0.540 -1.836 -13.174 1.00 87.56 82 ASN A N 1
ATOM 609 C CA . ASN A 1 82 ? -0.739 -3.201 -12.700 1.00 87.56 82 ASN A CA 1
ATOM 610 C C . ASN A 1 82 ? 0.606 -3.928 -12.762 1.00 87.56 82 ASN A C 1
ATOM 612 O O . ASN A 1 82 ? 1.088 -4.244 -13.846 1.00 87.56 82 ASN A O 1
ATOM 616 N N . ILE A 1 83 ? 1.195 -4.230 -11.607 1.00 86.00 83 ILE A N 1
ATOM 617 C CA . ILE A 1 83 ? 2.520 -4.853 -11.545 1.00 86.00 83 ILE A CA 1
ATOM 618 C C . ILE A 1 83 ? 2.584 -6.194 -12.298 1.00 86.00 83 ILE A C 1
ATOM 620 O O . ILE A 1 83 ? 3.613 -6.522 -12.883 1.00 86.00 83 ILE A O 1
ATOM 624 N N . LEU A 1 84 ? 1.472 -6.940 -12.363 1.00 86.88 84 LEU A N 1
ATOM 625 C CA . LEU A 1 84 ? 1.414 -8.235 -13.045 1.00 86.88 84 LEU A CA 1
ATOM 626 C C . LEU A 1 84 ? 1.594 -8.120 -14.560 1.00 86.88 84 LEU A C 1
ATOM 628 O O . LEU A 1 84 ? 2.060 -9.071 -15.178 1.00 86.88 84 LEU A O 1
ATOM 632 N N . THR A 1 85 ? 1.278 -6.971 -15.164 1.00 86.62 85 THR A N 1
ATOM 633 C CA . THR A 1 85 ? 1.494 -6.764 -16.605 1.00 86.62 85 THR A CA 1
ATOM 634 C C . THR A 1 85 ? 2.953 -6.467 -16.942 1.00 86.62 85 THR A C 1
ATOM 636 O O . THR A 1 85 ? 3.304 -6.430 -18.116 1.00 86.62 85 THR A O 1
ATOM 639 N N . GLY A 1 86 ? 3.800 -6.231 -15.935 1.00 84.62 86 GLY A N 1
ATOM 640 C CA . GLY A 1 86 ? 5.242 -6.052 -16.114 1.00 84.62 86 GLY A CA 1
ATOM 641 C C . GLY A 1 86 ? 6.001 -7.365 -16.294 1.00 84.62 86 GLY A C 1
ATOM 642 O O . GLY A 1 86 ? 7.133 -7.351 -16.767 1.00 84.62 86 GLY A O 1
ATOM 643 N N . PHE A 1 87 ? 5.390 -8.501 -15.945 1.00 85.38 87 PHE A N 1
ATOM 644 C CA . PHE A 1 87 ? 6.020 -9.816 -16.024 1.00 85.38 87 PHE A CA 1
ATOM 645 C C . PHE A 1 87 ? 5.513 -10.595 -17.240 1.00 85.38 87 PHE A C 1
ATOM 647 O O . PHE A 1 87 ? 4.315 -10.830 -17.385 1.00 85.38 87 PHE A O 1
ATOM 654 N N . THR A 1 88 ? 6.433 -11.036 -18.095 1.00 78.06 88 THR A N 1
ATOM 655 C CA . THR A 1 88 ? 6.137 -11.895 -19.254 1.00 78.06 88 THR A CA 1
ATOM 656 C C . THR A 1 88 ? 6.411 -13.373 -18.987 1.00 78.06 88 THR A C 1
ATOM 658 O O . THR A 1 88 ? 5.706 -14.221 -19.531 1.00 78.06 88 THR A O 1
ATOM 661 N N . GLU A 1 89 ? 7.369 -13.705 -18.116 1.00 82.44 89 GLU A N 1
ATOM 662 C CA . GLU A 1 89 ? 7.695 -15.087 -17.755 1.00 82.44 89 GLU A CA 1
ATOM 663 C C . GLU A 1 89 ? 7.979 -15.247 -16.249 1.00 82.44 89 GLU A C 1
ATOM 665 O O . GLU A 1 89 ? 8.588 -14.361 -15.646 1.00 82.44 89 GLU A O 1
ATOM 670 N N . PRO A 1 90 ? 7.579 -16.379 -15.632 1.00 85.50 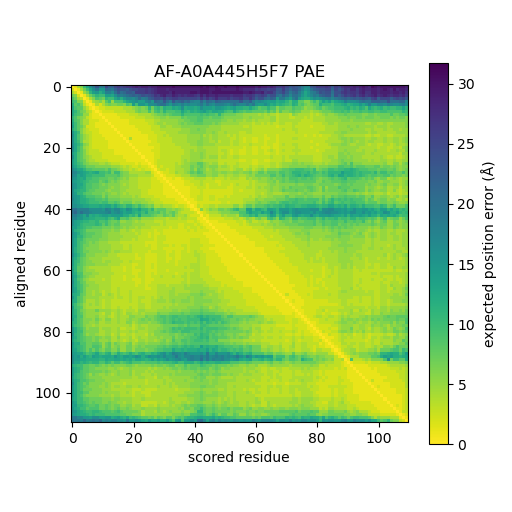90 PRO A N 1
ATOM 671 C CA . PRO A 1 90 ? 6.787 -17.465 -16.212 1.00 85.50 90 PRO A CA 1
ATOM 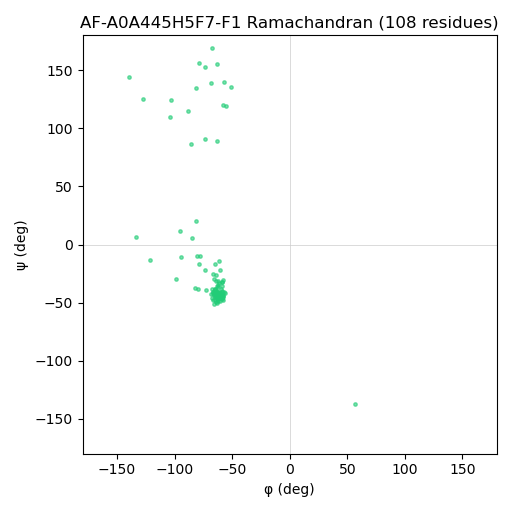672 C C . PRO A 1 90 ? 5.275 -17.155 -16.222 1.00 85.50 90 PRO A C 1
ATOM 674 O O . PRO A 1 90 ? 4.695 -16.746 -15.216 1.00 85.50 90 PRO A O 1
ATOM 677 N N . PHE A 1 91 ? 4.607 -17.424 -17.351 1.00 86.88 91 PHE A N 1
ATOM 678 C CA . PHE A 1 91 ? 3.194 -17.069 -17.574 1.00 86.88 91 PHE A CA 1
ATOM 679 C C . PHE A 1 91 ? 2.216 -17.681 -16.555 1.00 86.88 91 PHE A C 1
ATOM 681 O O . PHE A 1 91 ? 1.248 -17.036 -16.154 1.00 86.88 91 PHE A O 1
ATOM 688 N N . TRP A 1 92 ? 2.468 -18.911 -16.096 1.00 90.88 92 TRP A N 1
ATOM 689 C CA . TRP A 1 92 ? 1.579 -19.600 -15.152 1.00 90.88 92 TRP A CA 1
ATOM 690 C C . TRP A 1 92 ? 1.448 -18.857 -13.815 1.00 90.88 92 TRP A C 1
ATOM 692 O O . TRP A 1 92 ? 0.377 -18.867 -13.209 1.00 90.88 92 TRP A O 1
ATOM 702 N N . LEU A 1 93 ? 2.512 -18.180 -13.371 1.00 90.44 93 LEU A N 1
ATOM 703 C CA . LEU A 1 93 ? 2.519 -17.443 -12.110 1.00 90.44 93 LEU A CA 1
ATOM 704 C C . LEU A 1 93 ? 1.684 -16.163 -12.221 1.00 90.44 93 LEU A C 1
ATOM 706 O O . LEU A 1 93 ? 0.916 -15.836 -11.317 1.00 90.44 93 LEU A O 1
ATOM 710 N N . VAL A 1 94 ? 1.777 -15.485 -13.368 1.00 90.75 94 VAL A N 1
ATOM 711 C CA . VAL A 1 94 ? 0.939 -14.326 -13.699 1.00 90.75 94 VAL A CA 1
ATOM 712 C C . VAL A 1 94 ? -0.531 -14.742 -13.794 1.00 90.75 94 VAL A C 1
ATOM 714 O O . VAL A 1 94 ? -1.400 -14.059 -13.250 1.00 90.75 94 VAL A O 1
ATOM 717 N N . ALA A 1 95 ? -0.826 -15.882 -14.424 1.00 91.62 95 ALA A N 1
ATOM 718 C CA . ALA A 1 95 ? -2.183 -16.421 -14.505 1.00 91.62 95 ALA A CA 1
ATOM 719 C C . ALA A 1 95 ? -2.755 -16.761 -13.117 1.00 91.62 95 ALA A C 1
ATOM 721 O O . ALA A 1 95 ? -3.892 -16.398 -12.818 1.00 91.62 95 ALA A O 1
ATOM 722 N N . LEU A 1 96 ? -1.957 -17.384 -12.245 1.00 94.31 96 LEU A N 1
ATOM 723 C CA . LEU A 1 96 ? -2.344 -17.679 -10.864 1.00 94.31 96 LEU A CA 1
ATOM 724 C C . LEU A 1 96 ? -2.642 -16.399 -10.068 1.00 94.31 96 LEU A C 1
ATOM 726 O O . LEU A 1 96 ? -3.676 -16.313 -9.406 1.00 94.31 96 LEU A O 1
ATOM 730 N N . GLY A 1 97 ? -1.773 -15.388 -10.173 1.00 92.44 97 GLY A N 1
ATOM 731 C CA . GLY A 1 97 ? -1.970 -14.089 -9.525 1.00 92.44 97 GLY A CA 1
ATOM 732 C C . GLY A 1 97 ? -3.262 -13.402 -9.973 1.00 92.44 97 GLY A C 1
ATOM 733 O O . GLY A 1 97 ? -4.050 -12.966 -9.135 1.00 92.44 97 GLY A O 1
ATOM 734 N N . ASN A 1 98 ? -3.532 -13.378 -11.282 1.00 93.00 98 ASN A N 1
ATOM 735 C CA . ASN A 1 98 ? -4.798 -12.861 -11.811 1.00 93.00 98 ASN A CA 1
ATOM 736 C C . ASN A 1 98 ? -6.009 -13.672 -11.315 1.00 93.00 98 ASN A C 1
ATOM 738 O O . ASN A 1 98 ? -7.041 -13.085 -10.997 1.00 93.00 98 ASN A O 1
ATOM 742 N N . GLY A 1 99 ? -5.883 -14.996 -11.173 1.00 95.12 99 GLY A N 1
ATOM 743 C CA . GLY A 1 99 ? -6.917 -15.845 -10.574 1.00 95.12 99 GLY A CA 1
ATOM 744 C C . GLY A 1 99 ? -7.278 -15.427 -9.144 1.00 95.12 99 GLY A C 1
ATOM 745 O O . GLY A 1 99 ? -8.459 -15.311 -8.818 1.00 95.12 99 GLY A O 1
ATOM 746 N N . PHE A 1 100 ? -6.284 -15.116 -8.306 1.00 94.88 100 PHE A N 1
ATOM 747 C CA . PHE A 1 100 ? -6.534 -14.604 -6.954 1.00 94.88 100 PHE A CA 1
ATOM 748 C C . PHE A 1 100 ? -7.212 -13.232 -6.948 1.00 94.88 100 PHE A C 1
ATOM 750 O O . PHE A 1 100 ? -8.100 -13.010 -6.127 1.00 94.88 100 PHE A O 1
ATOM 757 N N . ILE A 1 101 ? -6.852 -12.336 -7.875 1.00 92.81 101 ILE A N 1
ATOM 758 C CA . ILE A 1 101 ? -7.517 -11.030 -8.015 1.00 92.81 101 ILE A CA 1
ATOM 759 C C . ILE A 1 101 ? -9.003 -11.220 -8.334 1.00 92.81 101 ILE A C 1
ATOM 761 O O . ILE A 1 101 ? -9.844 -10.583 -7.704 1.00 92.81 101 ILE A O 1
ATOM 765 N N . VAL A 1 102 ? -9.339 -12.123 -9.260 1.00 95.00 102 VAL A N 1
ATOM 766 C CA . VAL A 1 102 ? -10.737 -12.427 -9.606 1.00 95.00 102 VAL A CA 1
ATOM 767 C C . VAL A 1 102 ? -11.500 -12.962 -8.395 1.00 95.00 102 VAL A C 1
ATOM 769 O O . VAL A 1 102 ? -12.576 -12.459 -8.088 1.00 95.00 102 VAL A O 1
ATOM 772 N N . ILE A 1 103 ? -10.936 -13.935 -7.671 1.00 95.38 103 ILE A N 1
ATOM 773 C CA . ILE A 1 103 ? -11.565 -14.499 -6.465 1.00 95.38 103 ILE A CA 1
ATOM 774 C C . ILE A 1 103 ? -11.805 -13.406 -5.413 1.00 95.38 103 ILE A C 1
ATOM 776 O O . ILE A 1 103 ? -12.892 -13.331 -4.841 1.00 95.38 103 ILE A O 1
ATOM 780 N N . HIS A 1 104 ? -10.817 -12.535 -5.185 1.00 90.19 104 HIS A N 1
ATOM 781 C CA . HIS A 1 104 ? -10.934 -11.418 -4.250 1.00 90.19 104 HIS A CA 1
ATOM 782 C C . HIS A 1 104 ? -12.034 -10.427 -4.662 1.00 90.19 104 HIS A C 1
ATOM 784 O O . HIS A 1 104 ? -12.852 -10.050 -3.828 1.00 90.19 104 HIS A O 1
ATOM 790 N N . MET A 1 105 ? -12.098 -10.053 -5.945 1.00 91.56 105 MET A N 1
ATOM 791 C CA . MET A 1 105 ? -13.116 -9.136 -6.473 1.00 91.56 105 MET A CA 1
ATOM 792 C C . MET A 1 105 ? -14.531 -9.716 -6.395 1.00 91.56 105 MET A C 1
ATOM 794 O O . MET A 1 105 ? -15.459 -8.989 -6.059 1.00 91.56 105 MET A O 1
ATOM 798 N N . ILE A 1 106 ? -14.706 -11.017 -6.654 1.00 94.00 106 ILE A N 1
ATOM 799 C CA . ILE A 1 106 ? -16.007 -11.686 -6.493 1.00 94.00 106 ILE A CA 1
ATOM 800 C C . ILE A 1 106 ? -16.469 -11.607 -5.034 1.00 94.00 106 ILE A C 1
ATOM 802 O O . ILE A 1 106 ? -17.630 -11.302 -4.780 1.00 94.00 106 ILE A O 1
ATOM 806 N N . GLY A 1 107 ? -15.567 -11.839 -4.075 1.00 86.50 107 GLY A N 1
ATOM 807 C CA . GLY A 1 107 ? -15.881 -11.703 -2.649 1.00 86.50 107 GLY A CA 1
ATOM 808 C C . GLY A 1 107 ? -16.203 -10.266 -2.226 1.00 86.50 107 GLY A C 1
ATOM 809 O O . GLY A 1 107 ? -16.989 -10.072 -1.308 1.00 86.50 107 GLY A O 1
ATOM 810 N N . ALA A 1 108 ? -15.630 -9.269 -2.903 1.00 84.12 108 ALA A N 1
ATOM 811 C CA . ALA A 1 108 ? -15.892 -7.854 -2.646 1.00 84.12 108 ALA A CA 1
ATOM 812 C C . ALA A 1 108 ? -17.189 -7.329 -3.294 1.00 84.12 108 ALA A C 1
ATOM 814 O O . ALA A 1 108 ? -17.594 -6.213 -2.993 1.00 84.12 108 ALA A O 1
ATOM 815 N N . TYR A 1 109 ? -17.838 -8.100 -4.175 1.00 84.56 109 TYR A N 1
ATOM 816 C CA . TYR A 1 109 ? -19.090 -7.726 -4.855 1.00 84.56 109 TYR A CA 1
ATOM 817 C C . TYR A 1 109 ? -20.357 -7.959 -3.991 1.00 84.56 109 TYR A C 1
ATOM 819 O O . TYR A 1 109 ? -21.461 -8.081 -4.516 1.00 84.56 109 TYR A O 1
ATOM 827 N N . GLN A 1 110 ? -20.214 -8.059 -2.670 1.00 58.56 110 GLN A N 1
ATOM 828 C CA . GLN A 1 110 ? -21.323 -8.204 -1.715 1.00 58.56 110 GLN A CA 1
ATOM 829 C C . GLN A 1 110 ? -21.802 -6.841 -1.218 1.00 58.56 110 GLN A C 1
ATOM 831 O O . GLN A 1 110 ? -23.026 -6.717 -0.995 1.00 58.56 110 GLN A O 1
#

Nearest PDB structures (foldseek):
  8p1h-assembly1_B-2  TM=5.180E-01  e=6.569E+00  Homo sapiens

InterPro domains:
  IPR013057 Amino acid transporter, transmembrane domain [PF01490] (10-110)

Organism: Glycine soja (NCBI:txid3848)

Solvent-accessible surface area (backbone atoms only — not comparable to full-atom values): 6593 Å² total; per-residue (Å²): 138,80,86,77,75,75,57,70,69,59,53,53,51,51,50,52,52,51,52,50,52,52,55,56,73,67,66,53,73,76,56,51,56,63,53,43,76,71,48,58,78,77,68,51,35,70,62,54,48,51,51,54,48,54,54,51,52,52,52,51,51,51,52,50,50,50,52,50,51,53,44,38,73,74,43,47,98,68,49,48,95,53,64,65,79,68,57,78,74,67,56,68,59,49,52,51,52,52,51,52,53,51,55,52,50,60,68,68,73,114